Protein AF-A0A851Y8Z0-F1 (afdb_monomer_lite)

Organism: Eolophus roseicapilla (NCBI:txid176039)

Secondary structure (DSSP, 8-state):
-HHHHHHHHHHHHHT----------SEETTEEHHHH-S---GGGTTTTS------TT-HHHHHHHHHH-

pLDDT: mean 98.12, std 0.74, range [94.25, 98.81]

Radius of gyration: 13.22 Å; chains: 1; bounding box: 30×17×35 Å

InterPro domains:
  IPR001017 Dehydrogenase, E1 component [PF00676] (1-69)
  IPR029061 Thiamin diphosphate-binding fold [SSF52518] (1-69)
  IPR050642 Pyruvate Dehydrogenase E1 Alpha Subunit [PTHR11516] (1-69)

Structure (mmCIF, N/CA/C/O backbone):
data_AF-A0A851Y8Z0-F1
#
_entry.id   AF-A0A851Y8Z0-F1
#
loop_
_atom_site.group_PDB
_atom_site.id
_atom_site.type_symbol
_atom_site.label_atom_id
_atom_site.label_alt_id
_atom_site.label_comp_id
_atom_site.label_asym_id
_atom_site.label_entity_id
_atom_site.label_seq_id
_atom_site.pdbx_PDB_ins_code
_atom_site.Cartn_x
_atom_site.Cartn_y
_atom_site.Cartn_z
_atom_site.occupancy
_atom_site.B_iso_or_equiv
_atom_site.auth_seq_id
_atom_site.auth_comp_id
_atom_site.auth_asym_id
_atom_site.auth_atom_id
_atom_site.pdbx_PDB_model_num
ATOM 1 N N . GLN A 1 1 ? 10.221 3.674 -1.683 1.00 94.25 1 GLN A N 1
ATOM 2 C CA . GLN A 1 1 ? 11.006 4.840 -1.215 1.00 94.25 1 GLN A CA 1
ATOM 3 C C . GLN A 1 1 ? 11.234 4.724 0.288 1.00 94.25 1 GLN A C 1
ATOM 5 O O . GLN A 1 1 ? 10.409 4.091 0.932 1.00 94.25 1 GLN A O 1
ATOM 10 N N . GLY A 1 2 ? 12.308 5.312 0.832 1.00 98.06 2 GLY A N 1
ATOM 11 C CA . GLY A 1 2 ? 12.652 5.214 2.264 1.00 98.06 2 GLY A CA 1
ATOM 12 C C . GLY A 1 2 ? 11.622 5.858 3.196 1.00 98.06 2 GLY A C 1
ATOM 13 O O . GLY A 1 2 ? 11.111 5.185 4.083 1.00 98.06 2 GLY A O 1
ATOM 14 N N . GLN A 1 3 ? 11.208 7.095 2.899 1.00 98.25 3 GLN A N 1
ATOM 15 C CA . GLN A 1 3 ? 10.226 7.860 3.689 1.00 98.25 3 GLN A CA 1
ATOM 16 C C . GLN A 1 3 ? 8.878 7.148 3.923 1.00 98.25 3 GLN A C 1
ATOM 18 O O . GLN A 1 3 ? 8.173 7.439 4.882 1.00 98.25 3 GLN A O 1
ATOM 23 N N . VAL A 1 4 ? 8.518 6.177 3.078 1.00 98.31 4 VAL A N 1
ATOM 24 C CA . VAL A 1 4 ? 7.305 5.366 3.270 1.00 98.31 4 VAL A CA 1
ATOM 25 C C . VAL A 1 4 ? 7.438 4.457 4.498 1.00 98.31 4 VAL A C 1
ATOM 27 O O . VAL A 1 4 ? 6.489 4.322 5.261 1.00 98.31 4 VAL A O 1
ATOM 30 N N . PHE A 1 5 ? 8.620 3.881 4.734 1.00 98.50 5 PHE A N 1
ATOM 31 C CA . PHE A 1 5 ? 8.875 3.046 5.912 1.00 98.50 5 PHE A CA 1
ATOM 32 C C . PHE A 1 5 ? 8.965 3.879 7.195 1.00 98.50 5 PHE A C 1
ATOM 34 O O . PHE A 1 5 ? 8.520 3.432 8.249 1.00 98.50 5 PHE A O 1
ATOM 41 N N . GLU A 1 6 ? 9.474 5.110 7.104 1.00 98.69 6 GLU A N 1
ATOM 42 C CA . GLU A 1 6 ? 9.429 6.069 8.214 1.00 98.69 6 GLU A CA 1
ATOM 43 C C . GLU A 1 6 ? 7.974 6.393 8.583 1.00 98.69 6 GLU A C 1
ATOM 45 O O . GLU A 1 6 ? 7.597 6.304 9.752 1.00 98.69 6 GLU A O 1
ATOM 50 N N . ALA A 1 7 ? 7.128 6.671 7.584 1.00 98.62 7 ALA A N 1
ATOM 51 C CA . ALA A 1 7 ? 5.704 6.915 7.790 1.00 98.62 7 ALA A CA 1
ATOM 52 C C . ALA A 1 7 ? 4.982 5.704 8.405 1.00 98.62 7 ALA A C 1
ATOM 54 O O . ALA A 1 7 ? 4.189 5.886 9.329 1.00 98.62 7 ALA A O 1
ATOM 55 N N . TYR A 1 8 ? 5.282 4.479 7.954 1.00 98.56 8 TYR A N 1
ATOM 56 C CA . TYR A 1 8 ? 4.750 3.250 8.557 1.00 98.56 8 TYR A CA 1
ATOM 57 C C . TYR A 1 8 ? 5.104 3.154 10.041 1.00 98.56 8 TYR A C 1
ATOM 59 O O . TYR A 1 8 ? 4.218 2.984 10.878 1.00 98.56 8 TYR A O 1
ATOM 67 N N . ASN A 1 9 ? 6.383 3.322 10.383 1.00 98.62 9 ASN A N 1
ATOM 68 C CA . ASN A 1 9 ? 6.834 3.228 11.767 1.00 98.62 9 ASN A CA 1
ATOM 69 C C . ASN A 1 9 ? 6.118 4.245 12.671 1.00 98.62 9 ASN A C 1
ATOM 71 O O . ASN A 1 9 ? 5.601 3.880 13.725 1.00 98.62 9 ASN A O 1
ATOM 75 N N . MET A 1 10 ? 6.027 5.505 12.237 1.00 98.69 10 MET A N 1
ATOM 76 C CA . MET A 1 10 ? 5.355 6.556 13.007 1.00 98.69 10 MET A CA 1
ATOM 77 C C . MET A 1 10 ? 3.845 6.316 13.127 1.00 98.69 10 MET A C 1
ATOM 79 O O . MET A 1 10 ? 3.278 6.490 14.207 1.00 98.69 10 MET A O 1
ATOM 83 N N . ALA A 1 11 ? 3.190 5.872 12.050 1.00 98.69 11 ALA A N 1
ATOM 84 C CA . ALA A 1 11 ? 1.762 5.572 12.062 1.00 98.69 11 ALA A CA 1
ATOM 85 C C . ALA A 1 11 ? 1.420 4.408 13.000 1.00 98.69 11 ALA A C 1
ATOM 87 O O . ALA A 1 11 ? 0.460 4.511 13.764 1.00 98.69 11 ALA A O 1
ATOM 88 N N . ALA A 1 12 ? 2.225 3.343 12.993 1.00 98.44 12 ALA A N 1
ATOM 89 C CA . ALA A 1 12 ? 2.064 2.215 13.905 1.00 98.44 12 ALA A CA 1
ATOM 90 C C . ALA A 1 12 ? 2.324 2.622 15.366 1.00 98.44 12 ALA A C 1
ATOM 92 O O . ALA A 1 12 ? 1.521 2.306 16.245 1.00 98.44 12 ALA A O 1
ATOM 93 N N . LEU A 1 13 ? 3.404 3.372 15.621 1.00 98.50 13 LEU A N 1
ATOM 94 C CA . LEU A 1 13 ? 3.783 3.838 16.958 1.00 98.50 13 LEU A CA 1
ATOM 95 C C . LEU A 1 13 ? 2.686 4.689 17.607 1.00 98.50 13 LEU A C 1
ATOM 97 O O . LEU A 1 13 ? 2.381 4.527 18.788 1.00 98.50 13 LEU A O 1
ATOM 101 N N . TRP A 1 14 ? 2.089 5.595 16.834 1.00 98.69 14 TRP A N 1
ATOM 102 C CA . TRP A 1 14 ? 1.083 6.535 17.327 1.00 98.69 14 TRP A CA 1
ATOM 103 C C . TRP A 1 14 ? -0.358 6.089 17.098 1.00 98.69 14 TRP A C 1
ATOM 105 O O . TRP A 1 14 ? -1.276 6.823 17.457 1.00 98.69 14 TRP A O 1
ATOM 115 N N . LYS A 1 15 ? -0.570 4.894 16.532 1.00 98.19 15 LYS A N 1
ATOM 116 C CA . LYS A 1 15 ? -1.899 4.368 16.180 1.00 98.19 15 LYS A CA 1
ATOM 117 C C . LYS A 1 15 ? -2.703 5.369 15.343 1.00 98.19 15 LYS A C 1
ATOM 119 O O . LYS A 1 15 ? -3.872 5.633 15.621 1.00 98.19 15 LYS A O 1
ATOM 124 N N . LEU A 1 16 ? -2.052 5.968 14.345 1.00 98.75 16 LEU A N 1
ATOM 125 C CA . LEU A 1 16 ? -2.703 6.948 13.482 1.00 98.75 16 LEU A CA 1
ATOM 126 C C . LEU A 1 16 ? -3.813 6.276 12.657 1.00 98.75 16 LEU A C 1
ATOM 128 O O . LEU A 1 16 ? -3.603 5.164 12.167 1.00 98.75 16 LEU A O 1
ATOM 132 N N . PRO A 1 17 ? -4.959 6.948 12.436 1.00 98.38 17 PRO A N 1
ATOM 133 C CA . PRO A 1 17 ? -6.030 6.443 11.580 1.00 98.38 17 PRO A CA 1
ATOM 134 C C . PRO A 1 17 ? -5.655 6.624 10.099 1.00 98.38 17 PRO A C 1
ATOM 136 O O . PRO A 1 17 ? -6.196 7.479 9.402 1.00 98.38 17 PRO A O 1
ATOM 139 N N . CYS A 1 18 ? -4.663 5.864 9.632 1.00 98.38 18 CYS A N 1
ATOM 140 C CA . CYS A 1 18 ? -4.118 5.955 8.281 1.00 98.38 18 CYS A CA 1
ATOM 141 C C . CYS A 1 18 ? -4.237 4.615 7.548 1.00 98.38 18 CYS A C 1
ATOM 143 O O . CYS A 1 18 ? -3.744 3.594 8.026 1.00 98.38 18 CYS A O 1
ATOM 145 N N . ILE A 1 19 ? -4.845 4.643 6.360 1.00 98.44 19 ILE A N 1
ATOM 146 C CA . ILE A 1 19 ? -4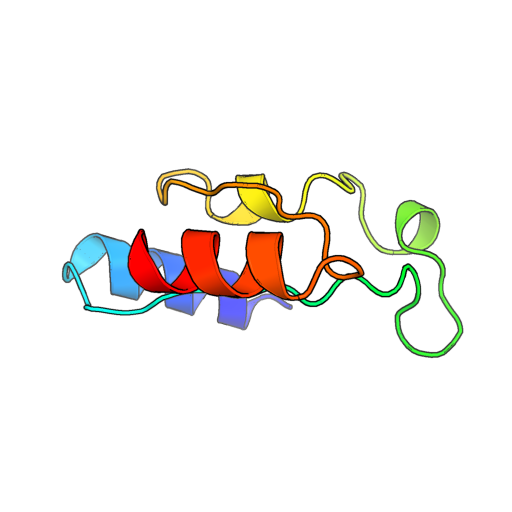.913 3.503 5.445 1.00 98.44 19 ILE A CA 1
ATOM 147 C C . ILE A 1 19 ? -3.826 3.686 4.384 1.00 98.44 19 ILE A C 1
ATOM 149 O O . ILE A 1 19 ? -3.880 4.614 3.575 1.00 98.44 19 ILE A O 1
ATOM 153 N N . PHE A 1 20 ? -2.834 2.798 4.373 1.00 98.62 20 PHE A N 1
ATOM 154 C CA . PHE A 1 20 ? -1.773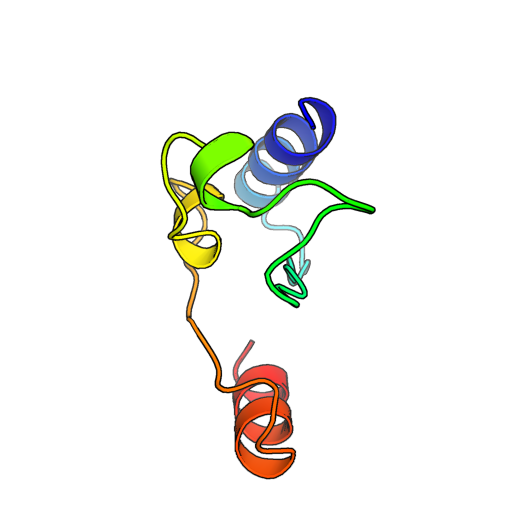 2.811 3.369 1.00 98.62 20 PHE A CA 1
ATOM 155 C C . PHE A 1 20 ? -2.168 1.978 2.150 1.00 98.62 20 PHE A C 1
ATOM 157 O O . PHE A 1 20 ? -2.396 0.774 2.256 1.00 98.62 20 PHE A O 1
ATOM 164 N N . ILE A 1 21 ? -2.200 2.611 0.978 1.00 98.50 21 ILE A N 1
ATOM 165 C CA . ILE A 1 21 ? -2.604 1.978 -0.282 1.00 98.50 21 ILE A CA 1
ATOM 166 C C . ILE A 1 21 ? -1.414 1.962 -1.243 1.00 98.50 21 ILE A C 1
ATOM 168 O O . ILE A 1 21 ? -0.741 2.973 -1.439 1.00 98.50 21 ILE A O 1
ATOM 172 N N . CYS A 1 22 ? -1.157 0.807 -1.858 1.00 98.38 22 CYS A N 1
ATOM 173 C CA . CYS A 1 22 ? -0.194 0.663 -2.945 1.00 98.38 22 CYS A CA 1
ATOM 174 C C . CYS A 1 22 ? -0.932 0.253 -4.224 1.00 98.38 22 CYS A C 1
ATOM 176 O O . CYS A 1 22 ? -1.329 -0.904 -4.373 1.00 98.38 22 CYS A O 1
ATOM 178 N N . GLU A 1 23 ? -1.110 1.200 -5.146 1.00 98.56 23 GLU A N 1
ATOM 179 C CA . GLU A 1 23 ? -1.685 0.933 -6.465 1.00 98.56 23 GLU A CA 1
ATOM 180 C C . GLU A 1 23 ? -0.659 0.228 -7.351 1.00 98.56 23 GLU A C 1
ATOM 182 O O . GLU A 1 23 ? 0.263 0.829 -7.903 1.00 98.56 23 GLU A O 1
ATOM 187 N N . ASN A 1 24 ? -0.801 -1.088 -7.465 1.00 98.25 24 ASN A N 1
ATOM 188 C CA . ASN A 1 24 ? 0.126 -1.910 -8.219 1.00 98.25 24 ASN A CA 1
ATOM 189 C C . ASN A 1 24 ? -0.388 -2.182 -9.643 1.00 98.25 24 ASN A C 1
ATOM 191 O O . ASN A 1 24 ? -1.024 -3.201 -9.906 1.00 98.25 24 ASN A O 1
ATOM 195 N N . ASN A 1 25 ? -0.031 -1.306 -10.581 1.00 98.00 25 ASN A N 1
ATOM 196 C CA . ASN A 1 25 ? -0.276 -1.477 -12.020 1.00 98.00 25 ASN A CA 1
ATOM 197 C C . ASN A 1 25 ? 0.837 -2.266 -12.752 1.00 98.00 25 ASN A C 1
ATOM 199 O O . ASN A 1 25 ? 0.884 -2.280 -13.981 1.00 98.00 25 ASN A O 1
ATOM 203 N N . ARG A 1 26 ? 1.722 -2.938 -12.000 1.00 97.94 26 ARG A N 1
ATOM 204 C CA . ARG A 1 26 ? 2.888 -3.726 -12.447 1.00 97.94 26 ARG A CA 1
ATOM 205 C C . ARG A 1 26 ? 4.141 -2.942 -12.854 1.00 97.94 26 ARG A C 1
ATOM 207 O O . ARG A 1 26 ? 5.198 -3.569 -12.946 1.00 97.94 26 ARG A O 1
ATOM 214 N N . TYR A 1 27 ? 4.068 -1.627 -13.073 1.00 98.38 27 TYR A N 1
ATOM 215 C CA . TYR A 1 27 ? 5.195 -0.851 -13.600 1.00 98.38 27 TYR A CA 1
ATOM 216 C C . TYR A 1 27 ? 5.391 0.494 -12.893 1.00 98.38 27 TYR A C 1
ATOM 218 O O . TYR A 1 27 ? 4.492 1.324 -12.811 1.00 98.38 27 TYR A O 1
ATOM 226 N N . GLY A 1 28 ? 6.628 0.767 -12.480 1.00 97.69 28 GLY A N 1
ATOM 227 C CA . GLY A 1 28 ? 7.072 2.115 -12.130 1.00 97.69 28 GLY A CA 1
ATOM 228 C C . GLY A 1 28 ? 7.663 2.796 -13.360 1.00 97.69 28 GLY A C 1
ATOM 229 O O . GLY A 1 28 ? 8.814 2.520 -13.707 1.00 97.69 28 GLY A O 1
ATOM 230 N N . MET A 1 29 ? 6.893 3.663 -14.024 1.00 97.44 29 MET A N 1
ATOM 231 C CA . MET A 1 29 ? 7.251 4.252 -15.323 1.00 97.44 29 MET A CA 1
ATOM 232 C C . MET A 1 29 ? 7.512 3.156 -16.377 1.00 97.44 29 MET A C 1
ATOM 234 O O . MET A 1 29 ? 6.564 2.640 -16.955 1.00 97.44 29 MET A O 1
ATOM 238 N N . GLY A 1 30 ? 8.768 2.764 -16.607 1.00 97.88 30 GLY A N 1
ATOM 239 C CA . GLY A 1 30 ? 9.150 1.695 -17.543 1.00 97.88 30 GLY A CA 1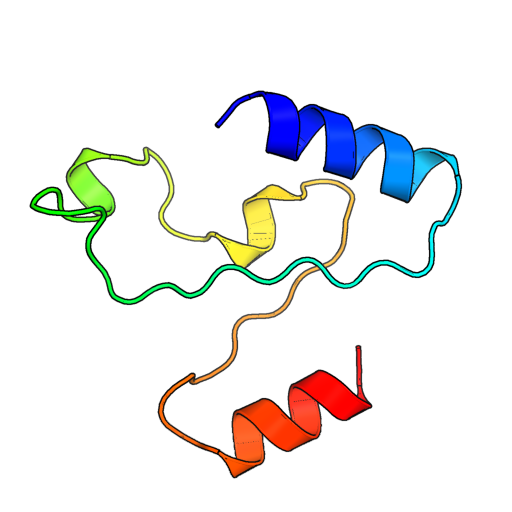
ATOM 240 C C . GLY A 1 30 ? 9.679 0.419 -16.877 1.00 97.88 30 GLY A C 1
ATOM 241 O O . GLY A 1 30 ? 10.076 -0.519 -17.569 1.00 97.88 30 GLY A O 1
ATOM 242 N N . THR A 1 31 ? 9.728 0.368 -15.545 1.00 97.94 31 THR A N 1
ATOM 243 C CA . THR A 1 31 ? 10.376 -0.724 -14.808 1.00 97.94 31 THR A CA 1
ATOM 244 C C . THR A 1 31 ? 9.336 -1.655 -14.194 1.00 97.94 31 THR A C 1
ATOM 246 O O . THR A 1 31 ? 8.559 -1.235 -13.340 1.00 97.94 31 THR A O 1
ATOM 249 N N . LEU A 1 32 ? 9.343 -2.925 -14.613 1.00 98.06 32 LEU A N 1
ATOM 250 C CA . LEU A 1 32 ? 8.506 -3.988 -14.044 1.00 98.06 32 LEU A CA 1
ATOM 251 C C . LEU A 1 32 ?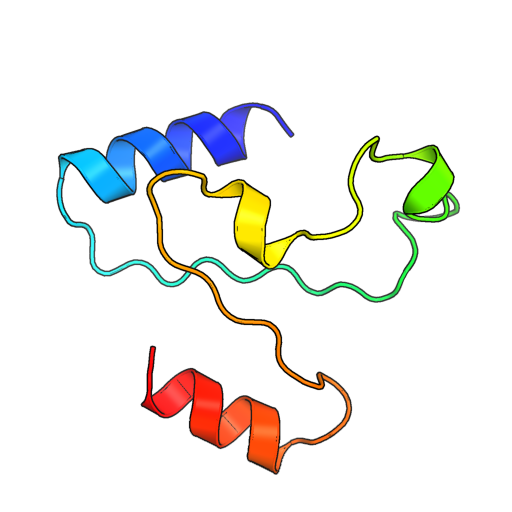 8.845 -4.216 -12.562 1.00 98.06 32 LEU A C 1
ATOM 253 O O . LEU A 1 32 ? 10.019 -4.190 -12.186 1.00 98.06 32 LEU A O 1
ATOM 257 N N . ASN A 1 33 ? 7.839 -4.513 -11.741 1.00 97.88 33 ASN A N 1
ATOM 258 C CA . ASN A 1 33 ? 7.987 -4.743 -10.298 1.00 97.88 33 ASN A CA 1
ATOM 259 C C . ASN A 1 33 ? 9.123 -5.694 -9.909 1.00 97.88 33 ASN A C 1
ATOM 261 O O . ASN A 1 33 ? 9.903 -5.375 -9.018 1.00 97.88 33 ASN A O 1
ATOM 265 N N . GLU A 1 34 ? 9.242 -6.836 -10.588 1.00 97.94 34 GLU A N 1
ATOM 266 C CA . GLU A 1 34 ? 10.257 -7.864 -10.301 1.00 97.94 34 GLU A CA 1
ATOM 267 C C . GLU A 1 34 ? 11.691 -7.354 -10.492 1.00 97.94 34 GLU A C 1
ATOM 269 O O . GLU A 1 34 ? 12.625 -7.852 -9.872 1.00 97.94 34 GLU A O 1
ATOM 274 N N . ARG A 1 35 ? 11.871 -6.324 -11.327 1.00 98.25 35 ARG A N 1
ATOM 275 C CA . ARG A 1 35 ? 13.163 -5.666 -11.548 1.00 98.25 35 ARG A CA 1
ATOM 276 C C . ARG A 1 35 ? 13.428 -4.534 -10.557 1.00 98.25 35 ARG A C 1
ATOM 278 O O . ARG A 1 35 ? 14.574 -4.129 -10.403 1.00 98.25 35 ARG A O 1
ATOM 285 N N . ALA A 1 36 ? 12.383 -3.993 -9.932 1.00 98.06 36 ALA A N 1
ATOM 286 C CA . ALA A 1 36 ? 12.466 -2.842 -9.033 1.00 98.06 36 ALA A CA 1
ATOM 287 C C . ALA A 1 36 ? 12.426 -3.227 -7.546 1.00 98.06 36 ALA A C 1
ATOM 289 O O . ALA A 1 36 ? 12.900 -2.472 -6.699 1.00 98.06 36 ALA A O 1
ATOM 290 N N . ALA A 1 37 ? 11.833 -4.372 -7.210 1.00 97.88 37 ALA A N 1
ATOM 291 C CA . ALA A 1 37 ? 11.549 -4.770 -5.844 1.00 97.88 37 ALA A CA 1
ATOM 292 C C . ALA A 1 37 ? 11.889 -6.249 -5.627 1.00 97.88 37 ALA A C 1
ATOM 294 O O . ALA A 1 37 ? 11.311 -7.123 -6.260 1.00 97.88 37 ALA A O 1
ATOM 295 N N . ALA A 1 38 ? 12.751 -6.535 -4.645 1.00 97.88 38 ALA A N 1
ATOM 296 C CA . ALA A 1 38 ? 13.123 -7.910 -4.282 1.00 97.88 38 ALA A CA 1
ATOM 297 C C . ALA A 1 38 ? 11.941 -8.770 -3.779 1.00 97.88 38 ALA A C 1
ATOM 299 O O . ALA A 1 38 ? 12.024 -9.989 -3.744 1.00 97.88 38 ALA A O 1
ATOM 300 N N . SER A 1 39 ? 10.841 -8.129 -3.377 1.00 97.19 39 SER A N 1
ATOM 301 C CA . SER A 1 39 ? 9.578 -8.783 -3.031 1.00 97.19 39 SER A CA 1
ATOM 302 C C . SER A 1 39 ? 8.427 -7.996 -3.653 1.00 97.19 39 SER A C 1
ATOM 304 O O . SER A 1 39 ? 8.339 -6.773 -3.512 1.00 97.19 39 SER A O 1
ATOM 306 N N . THR A 1 40 ? 7.541 -8.681 -4.360 1.00 97.81 40 THR A N 1
ATOM 307 C CA . THR A 1 40 ? 6.389 -8.068 -5.037 1.00 97.81 40 THR A CA 1
ATOM 308 C C . THR A 1 40 ? 5.106 -8.147 -4.201 1.00 97.81 40 THR A C 1
ATOM 310 O O . THR A 1 40 ? 4.060 -7.650 -4.617 1.00 97.81 40 THR A O 1
ATOM 313 N N . ASP A 1 41 ? 5.186 -8.688 -2.980 1.00 97.88 41 ASP A N 1
ATOM 314 C CA . ASP A 1 41 ? 4.100 -8.699 -1.995 1.00 97.88 41 ASP A CA 1
ATOM 315 C C . ASP A 1 41 ? 3.989 -7.337 -1.282 1.00 97.88 41 ASP A C 1
ATOM 317 O O . ASP A 1 41 ? 4.296 -7.197 -0.098 1.00 97.88 41 ASP A O 1
ATOM 321 N N . TYR A 1 42 ? 3.547 -6.302 -2.005 1.00 98.31 42 TYR A N 1
ATOM 322 C CA . TYR A 1 42 ? 3.488 -4.924 -1.488 1.00 98.31 42 TYR A CA 1
ATOM 323 C C . TYR A 1 42 ? 2.662 -4.774 -0.201 1.00 98.31 42 TYR A C 1
ATOM 325 O O . TYR A 1 42 ? 3.059 -4.029 0.689 1.00 98.31 42 TYR A O 1
ATOM 333 N N . TYR A 1 43 ? 1.572 -5.532 -0.058 1.00 98.00 43 TYR A N 1
ATOM 334 C CA . TYR A 1 43 ? 0.711 -5.521 1.133 1.00 98.00 43 TYR A CA 1
ATOM 335 C C . TYR A 1 43 ? 1.408 -6.005 2.420 1.00 98.00 43 TYR A C 1
ATOM 337 O O . TYR A 1 43 ? 0.905 -5.749 3.505 1.00 98.00 43 TYR A O 1
ATOM 345 N N . ARG A 1 44 ? 2.565 -6.682 2.321 1.00 98.00 44 ARG A N 1
ATOM 346 C CA . ARG A 1 44 ? 3.375 -7.125 3.473 1.00 98.00 44 ARG A CA 1
ATOM 347 C C . ARG A 1 44 ? 4.516 -6.166 3.818 1.00 98.00 44 ARG A C 1
ATOM 349 O O . ARG A 1 44 ? 5.210 -6.368 4.805 1.00 98.00 44 ARG A O 1
ATOM 356 N N . ARG A 1 45 ? 4.743 -5.121 3.012 1.00 97.88 45 ARG A N 1
ATOM 357 C CA . ARG A 1 45 ? 5.863 -4.175 3.196 1.00 97.88 45 ARG A CA 1
ATOM 358 C C . ARG A 1 45 ? 5.756 -3.349 4.479 1.00 97.88 45 ARG A C 1
ATOM 360 O O . ARG A 1 45 ? 6.770 -2.815 4.911 1.00 97.88 45 ARG A O 1
ATOM 367 N N . GLY A 1 46 ? 4.557 -3.247 5.053 1.00 96.88 46 GLY A N 1
ATOM 368 C CA . GLY A 1 46 ? 4.314 -2.591 6.336 1.00 96.88 46 GLY A CA 1
ATOM 369 C C . 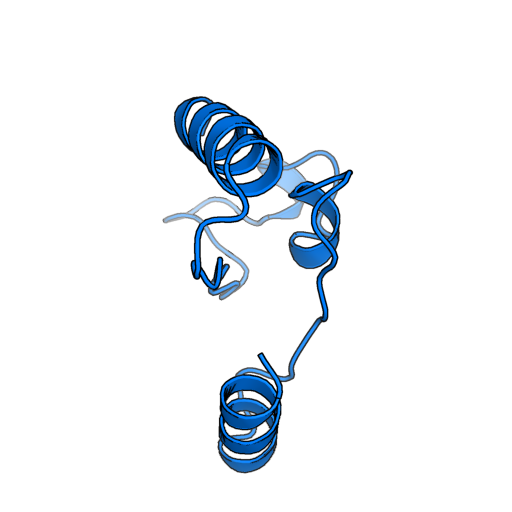GLY A 1 46 ? 4.857 -3.350 7.552 1.00 96.88 46 GLY A C 1
ATOM 370 O O . GLY A 1 46 ? 4.863 -2.774 8.635 1.00 96.88 46 GLY A O 1
ATOM 371 N N . ASP A 1 47 ? 5.318 -4.596 7.373 1.00 97.06 47 ASP A N 1
ATOM 372 C CA . ASP A 1 47 ? 5.842 -5.488 8.417 1.00 97.06 47 ASP A CA 1
ATOM 373 C C . ASP A 1 47 ? 4.873 -5.642 9.602 1.00 97.06 47 ASP A C 1
ATOM 375 O O . ASP A 1 47 ? 3.938 -6.439 9.541 1.00 97.06 47 ASP A O 1
ATOM 379 N N . VAL A 1 48 ? 5.026 -4.817 10.639 1.00 96.25 48 VAL A N 1
ATOM 380 C CA . VAL A 1 48 ? 4.142 -4.778 11.814 1.00 96.25 48 VAL A CA 1
ATOM 381 C C . VAL A 1 48 ? 2.745 -4.214 11.521 1.00 96.25 48 VAL A C 1
ATOM 383 O O . VAL A 1 48 ? 1.826 -4.422 12.314 1.00 96.25 48 VAL A O 1
ATOM 386 N N . ILE A 1 49 ? 2.566 -3.494 10.407 1.00 98.25 49 ILE A N 1
ATOM 387 C CA . ILE A 1 49 ? 1.255 -3.002 9.962 1.00 98.25 49 ILE A CA 1
ATOM 388 C C . ILE A 1 49 ? 0.530 -4.121 9.200 1.00 98.25 49 ILE A C 1
ATOM 390 O O . ILE A 1 49 ? 1.057 -4.597 8.189 1.00 98.25 49 ILE A O 1
ATOM 394 N N . PRO A 1 50 ? -0.689 -4.522 9.618 1.00 98.00 50 PRO A N 1
ATOM 395 C CA . PRO A 1 50 ? -1.464 -5.521 8.895 1.00 98.00 50 PRO A CA 1
ATOM 396 C C . PRO A 1 50 ? -1.857 -5.007 7.507 1.00 98.00 50 PRO A C 1
ATOM 398 O O . PRO A 1 50 ? -2.197 -3.838 7.331 1.00 98.00 50 PRO A O 1
ATOM 401 N N . GLY A 1 51 ? -1.855 -5.899 6.520 1.00 98.06 51 GLY A N 1
ATOM 402 C CA . GLY A 1 51 ? -2.212 -5.563 5.147 1.00 98.06 51 GLY A CA 1
ATOM 403 C C . GLY A 1 51 ? -2.973 -6.684 4.455 1.00 98.06 51 GLY A C 1
ATOM 404 O O . GLY A 1 51 ? -2.854 -7.859 4.805 1.00 98.06 51 GLY A O 1
ATOM 405 N N . LEU A 1 52 ? -3.748 -6.310 3.441 1.00 98.25 52 LEU A N 1
ATOM 406 C CA . LEU A 1 52 ? -4.534 -7.213 2.607 1.00 98.25 52 LEU A CA 1
ATOM 407 C C . LEU A 1 52 ? -4.314 -6.882 1.127 1.00 98.25 52 LEU A C 1
ATOM 409 O O . LEU A 1 52 ? -3.997 -5.746 0.773 1.00 98.25 52 LEU A O 1
ATOM 413 N N . ARG A 1 53 ? -4.461 -7.882 0.253 1.00 98.50 53 ARG A N 1
ATOM 414 C CA . ARG A 1 53 ? -4.374 -7.709 -1.203 1.00 98.50 53 ARG A CA 1
ATOM 415 C C . ARG A 1 53 ? -5.777 -7.748 -1.799 1.00 98.50 53 ARG A C 1
ATOM 417 O O . ARG A 1 53 ? -6.514 -8.693 -1.543 1.00 98.50 53 ARG A O 1
ATOM 424 N N . VAL A 1 54 ? -6.107 -6.747 -2.610 1.00 98.56 54 VAL A N 1
ATOM 425 C CA . VAL A 1 54 ? -7.413 -6.597 -3.269 1.00 98.56 54 VAL A CA 1
ATOM 426 C C . VAL A 1 54 ? -7.238 -6.726 -4.775 1.00 98.56 54 VAL A C 1
ATOM 428 O O . VAL A 1 54 ? -6.202 -6.326 -5.312 1.00 98.56 54 VAL A O 1
ATOM 431 N N . ASP A 1 55 ? -8.246 -7.265 -5.456 1.00 98.56 55 ASP A N 1
ATOM 432 C CA . ASP A 1 55 ? -8.360 -7.111 -6.902 1.00 98.56 55 ASP A CA 1
ATOM 433 C C . ASP A 1 55 ? -8.748 -5.663 -7.238 1.00 98.56 55 ASP A C 1
ATOM 435 O O . ASP A 1 55 ? -9.875 -5.239 -6.996 1.00 98.56 55 ASP A O 1
ATOM 439 N N . GLY A 1 56 ? -7.797 -4.900 -7.781 1.00 98.06 56 GLY A N 1
ATOM 440 C CA . GLY A 1 56 ? -8.011 -3.507 -8.182 1.00 98.06 56 GLY A CA 1
ATOM 441 C C . GLY A 1 56 ? -8.867 -3.335 -9.441 1.00 98.06 56 GLY A C 1
ATOM 442 O O . GLY A 1 56 ? -9.215 -2.205 -9.771 1.00 98.06 56 GLY A O 1
ATOM 443 N N . MET A 1 57 ? -9.195 -4.423 -10.146 1.00 98.62 57 MET A N 1
ATOM 444 C CA . MET A 1 57 ? -10.048 -4.392 -11.338 1.00 98.62 57 MET A CA 1
ATOM 445 C C . MET A 1 57 ? -11.528 -4.643 -11.019 1.00 98.62 57 MET A C 1
ATOM 447 O O . MET A 1 57 ? -12.382 -4.337 -11.851 1.00 98.62 57 MET A O 1
ATOM 451 N N . ASP A 1 58 ? -11.846 -5.151 -9.825 1.00 98.69 58 ASP A N 1
ATOM 452 C CA . ASP A 1 58 ? -13.217 -5.312 -9.339 1.00 98.69 58 ASP A CA 1
ATOM 453 C C . ASP A 1 58 ? -13.575 -4.162 -8.383 1.00 98.69 58 ASP A C 1
ATOM 455 O O . ASP A 1 58 ? -13.134 -4.090 -7.232 1.00 98.69 58 ASP A O 1
ATOM 459 N N . VAL A 1 59 ? -14.428 -3.252 -8.860 1.00 98.38 59 VAL A N 1
ATOM 460 C CA . VAL A 1 59 ? -14.884 -2.084 -8.091 1.00 98.38 59 VAL A CA 1
ATOM 461 C C . VAL A 1 59 ? -15.627 -2.467 -6.806 1.00 98.38 59 VAL A C 1
ATOM 463 O O . VAL A 1 59 ? -15.575 -1.726 -5.823 1.00 98.38 59 VAL A O 1
ATOM 466 N N . LEU A 1 60 ? -16.310 -3.615 -6.776 1.00 98.69 60 LEU A N 1
ATOM 467 C CA . LEU A 1 60 ? -16.993 -4.100 -5.581 1.00 98.69 60 LEU A CA 1
ATOM 468 C C . LEU A 1 60 ? -15.979 -4.642 -4.574 1.00 98.69 60 LEU A C 1
ATOM 470 O O . LEU A 1 60 ? -16.106 -4.330 -3.391 1.00 98.69 60 LEU A O 1
ATOM 474 N N . CYS A 1 61 ? -14.944 -5.362 -5.022 1.00 98.69 61 CYS A N 1
ATOM 475 C CA . CYS A 1 61 ? -13.841 -5.773 -4.149 1.00 98.69 61 CYS A CA 1
ATOM 476 C C . CYS A 1 61 ? -13.147 -4.564 -3.513 1.00 98.69 61 CYS A C 1
ATOM 478 O O . CYS A 1 61 ? -12.949 -4.547 -2.297 1.00 98.69 61 CYS A O 1
ATOM 480 N N . VAL A 1 62 ? -12.831 -3.532 -4.305 1.00 98.69 62 VAL A N 1
ATOM 481 C CA . VAL A 1 62 ? -12.225 -2.289 -3.798 1.00 98.69 62 VAL A CA 1
ATOM 482 C C . VAL A 1 62 ? -13.148 -1.596 -2.796 1.00 98.69 62 VAL A C 1
ATOM 484 O O . VAL A 1 62 ? -12.701 -1.218 -1.713 1.00 98.69 62 VAL A O 1
ATOM 487 N N . ARG A 1 63 ? -14.445 -1.476 -3.108 1.00 98.62 63 ARG A N 1
ATOM 488 C CA . ARG A 1 63 ? -15.438 -0.863 -2.214 1.00 98.62 63 ARG A CA 1
ATOM 489 C C . ARG A 1 63 ? -15.535 -1.591 -0.875 1.00 98.62 63 ARG A C 1
ATOM 491 O O . ARG A 1 63 ? -15.593 -0.935 0.159 1.00 98.62 63 ARG A O 1
ATOM 498 N N . GLU A 1 64 ? -15.599 -2.920 -0.877 1.00 98.81 64 GLU A N 1
ATOM 499 C CA . GLU A 1 64 ? -15.716 -3.687 0.367 1.00 98.81 64 GLU A CA 1
ATOM 500 C C . GLU A 1 64 ? -14.420 -3.656 1.185 1.00 98.81 64 GLU A C 1
ATOM 502 O O . GLU A 1 64 ? -14.481 -3.482 2.400 1.00 98.81 64 GLU A O 1
ATOM 507 N N . ALA A 1 65 ? -13.250 -3.708 0.541 1.00 98.62 65 ALA A N 1
ATOM 508 C CA . ALA A 1 65 ? -11.973 -3.540 1.233 1.00 98.62 65 ALA A CA 1
ATOM 509 C C . ALA A 1 65 ? -11.835 -2.149 1.875 1.00 98.62 65 ALA A C 1
ATOM 511 O O . ALA A 1 65 ? -11.380 -2.044 3.010 1.00 98.62 65 ALA A O 1
ATOM 512 N N . ALA A 1 66 ? -12.277 -1.093 1.183 1.00 98.31 66 ALA A N 1
ATOM 513 C CA . ALA A 1 66 ? -12.248 0.276 1.695 1.00 98.31 66 ALA A CA 1
ATOM 514 C C . ALA A 1 66 ? -13.242 0.529 2.842 1.00 98.31 66 ALA A C 1
ATOM 516 O O . ALA A 1 66 ? -13.021 1.429 3.638 1.00 98.31 66 ALA A O 1
ATOM 517 N N . LYS A 1 67 ? -14.340 -0.234 2.931 1.00 98.38 67 LYS A N 1
ATOM 518 C CA . LYS A 1 67 ? -15.248 -0.195 4.093 1.00 98.38 67 LYS A CA 1
ATOM 519 C C . LYS A 1 67 ? -14.701 -0.958 5.298 1.00 98.38 67 LYS A C 1
ATOM 521 O O . LYS A 1 67 ? -15.105 -0.674 6.420 1.00 98.38 67 LYS A O 1
ATOM 526 N N . PHE A 1 68 ? -13.893 -1.987 5.050 1.00 98.19 68 PHE A N 1
ATOM 527 C CA . PHE A 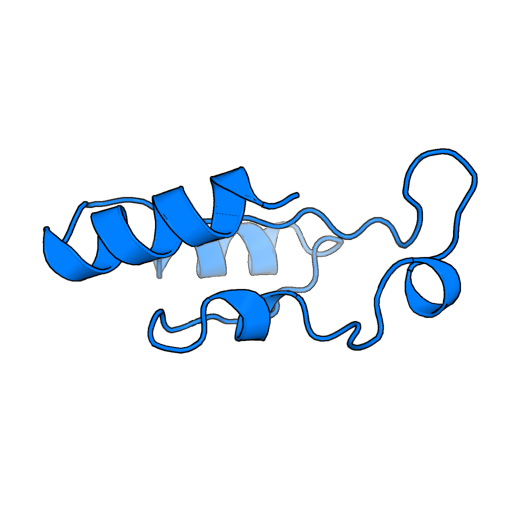1 68 ? -13.294 -2.816 6.091 1.00 98.19 68 PHE A CA 1
ATOM 528 C C . PHE A 1 68 ? -12.101 -2.130 6.769 1.00 98.19 68 PHE A C 1
ATOM 530 O O . PHE A 1 68 ? -11.949 -2.264 7.982 1.00 98.19 68 PHE A O 1
ATOM 537 N N . ALA A 1 69 ? -11.254 -1.464 5.977 1.00 95.44 69 ALA A N 1
ATOM 538 C CA . ALA A 1 69 ? -10.045 -0.771 6.427 1.00 95.44 69 ALA A CA 1
ATOM 539 C C . ALA A 1 69 ? -10.357 0.557 7.131 1.00 95.44 69 ALA A C 1
ATOM 541 O O . ALA A 1 69 ? -9.632 0.870 8.101 1.00 95.44 69 ALA A O 1
#

Sequence (69 aa):
QGQVFEAYNMAALWKLPCIFICENNRYGMGTLNERAAASTDYYRRGDVIPGLRVDGMDVLCVREAAKFA

Foldseek 3Di:
DVVVQVVLVVCVVVVPPDDDDDDCPQDDPNDGCVRVDVDPPVQCPSPPDHGDDFDPVDPVRVVVVVVVD